Protein AF-A0A970ZE97-F1 (afdb_monomer)

Nearest PDB structures (foldseek):
  2r0q-assembly1_F  TM=8.787E-01  e=1.253E+00  Staphylococcus aureus
  2jn6-assembly1_A  TM=5.475E-01  e=5.944E-01  Corynebacterium glutamicum
  4y13-assembly1_A  TM=7.462E-01  e=2.157E+00  Escherichia coli O157:H7
  8b4h-assembly1_A  TM=3.640E-01  e=5.944E-01  Geobacillus stearothermophilus

Structure (mmCIF, N/CA/C/O backbone):
data_AF-A0A970ZE97-F1
#
_entry.id   AF-A0A970ZE97-F1
#
loop_
_atom_site.group_PDB
_atom_site.id
_atom_site.type_symbol
_atom_site.label_atom_id
_atom_site.label_alt_id
_atom_site.label_comp_id
_atom_site.label_asym_id
_atom_site.label_entity_id
_atom_site.label_seq_id
_atom_site.pdbx_PDB_ins_code
_atom_site.Cartn_x
_atom_site.Cartn_y
_atom_site.Cartn_z
_atom_site.occupancy
_atom_site.B_iso_or_equiv
_atom_site.auth_seq_id
_atom_site.auth_comp_id
_atom_site.auth_asym_id
_atom_site.auth_atom_id
_atom_site.pdbx_PDB_model_num
ATOM 1 N N . MET A 1 1 ? -11.222 -8.798 3.346 1.00 80.88 1 MET A N 1
ATOM 2 C CA . MET A 1 1 ? -10.799 -8.764 4.766 1.00 80.88 1 MET A CA 1
ATOM 3 C C . MET A 1 1 ? -10.143 -7.435 5.164 1.00 80.88 1 MET A C 1
ATOM 5 O O . MET A 1 1 ? -10.812 -6.648 5.808 1.00 80.88 1 MET A O 1
ATOM 9 N N . LYS A 1 2 ? -8.905 -7.115 4.741 1.00 89.88 2 LYS A N 1
ATOM 10 C CA . LYS A 1 2 ? -8.154 -5.921 5.217 1.00 89.88 2 LYS A CA 1
ATOM 11 C C . LYS A 1 2 ? -8.838 -4.571 4.931 1.00 89.88 2 LYS A C 1
ATOM 13 O O . LYS A 1 2 ? -9.032 -3.788 5.848 1.00 89.88 2 LYS A O 1
ATOM 18 N N . LYS A 1 3 ? -9.245 -4.322 3.677 1.00 87.31 3 LYS A N 1
ATOM 19 C CA . LYS A 1 3 ? -9.956 -3.086 3.286 1.00 87.31 3 LYS A CA 1
ATOM 20 C C . LYS A 1 3 ? -11.306 -2.935 4.008 1.00 87.31 3 LYS A C 1
ATOM 22 O O . LYS A 1 3 ? -11.616 -1.852 4.477 1.00 87.31 3 LYS A O 1
ATOM 27 N N . ALA A 1 4 ? -12.045 -4.035 4.176 1.00 90.31 4 ALA A N 1
ATOM 28 C CA . ALA A 1 4 ? -13.313 -4.046 4.910 1.00 90.31 4 ALA A CA 1
ATOM 29 C C . ALA A 1 4 ? -13.131 -3.702 6.401 1.00 90.31 4 ALA A C 1
ATOM 31 O O . ALA A 1 4 ? -13.913 -2.937 6.945 1.00 90.31 4 ALA A O 1
ATOM 32 N N . ALA A 1 5 ? -12.066 -4.193 7.046 1.00 91.81 5 ALA A N 1
ATOM 33 C CA . ALA A 1 5 ? -11.743 -3.831 8.429 1.00 91.81 5 ALA A CA 1
ATOM 34 C C . ALA A 1 5 ? -11.451 -2.327 8.587 1.00 91.81 5 ALA A C 1
ATOM 36 O O . ALA A 1 5 ? -11.883 -1.706 9.552 1.00 91.81 5 ALA A O 1
ATOM 37 N N . VAL A 1 6 ? -10.753 -1.726 7.616 1.00 91.75 6 VAL A N 1
ATOM 38 C CA . VAL A 1 6 ? -10.495 -0.276 7.610 1.00 91.75 6 VAL A CA 1
ATOM 39 C C . VAL A 1 6 ? -11.762 0.528 7.315 1.00 91.75 6 VAL A C 1
ATOM 41 O O . VAL A 1 6 ? -11.933 1.594 7.892 1.00 91.75 6 VAL A O 1
ATOM 44 N N . GLN A 1 7 ? -12.668 0.021 6.474 1.00 91.00 7 GLN A N 1
ATOM 45 C CA . GLN A 1 7 ? -13.974 0.647 6.239 1.00 91.00 7 GLN A CA 1
ATOM 46 C C . GLN A 1 7 ? -14.870 0.608 7.480 1.00 91.00 7 GLN A C 1
ATOM 48 O O . GLN A 1 7 ? -15.483 1.617 7.796 1.00 91.00 7 GLN A O 1
ATOM 53 N N . ARG A 1 8 ? -14.893 -0.515 8.211 1.00 92.88 8 ARG A N 1
ATOM 54 C CA . ARG A 1 8 ? -15.568 -0.637 9.514 1.00 92.88 8 ARG A CA 1
ATOM 55 C C . ARG A 1 8 ? -15.042 0.395 10.513 1.00 92.88 8 ARG A C 1
ATOM 57 O O . ARG A 1 8 ? -15.817 1.154 11.078 1.00 92.88 8 ARG A O 1
ATOM 64 N N . TYR A 1 9 ? -13.716 0.511 10.629 1.00 92.06 9 TYR A N 1
ATOM 65 C CA . TYR A 1 9 ? -13.085 1.556 11.441 1.00 92.06 9 TYR A CA 1
ATOM 66 C C . TYR A 1 9 ? -13.455 2.979 10.979 1.00 92.06 9 TYR A C 1
ATOM 68 O O . TYR A 1 9 ? -13.688 3.851 11.805 1.00 92.06 9 TYR A O 1
ATOM 76 N N . ALA A 1 10 ? -13.528 3.225 9.668 1.00 88.44 10 ALA A N 1
ATOM 77 C CA . ALA A 1 10 ? -13.932 4.522 9.121 1.00 88.44 10 ALA A CA 1
ATOM 78 C C . ALA A 1 10 ? -15.424 4.843 9.335 1.00 88.44 10 ALA A C 1
ATOM 80 O O . ALA A 1 10 ? -15.799 6.006 9.247 1.00 88.44 10 ALA A O 1
ATOM 81 N N . ALA A 1 11 ? -16.252 3.833 9.614 1.00 91.75 11 ALA A N 1
ATOM 82 C CA . ALA A 1 11 ? -17.656 3.969 9.996 1.00 91.75 11 ALA A CA 1
ATOM 83 C C . ALA A 1 11 ? -17.844 4.126 11.522 1.00 91.75 11 ALA A C 1
ATOM 85 O O . ALA A 1 11 ? -18.918 3.830 12.039 1.00 91.75 11 ALA A O 1
ATOM 86 N N . ASP A 1 12 ? -16.790 4.551 12.232 1.00 91.00 12 ASP A N 1
ATOM 87 C CA . ASP A 1 12 ? -16.740 4.759 13.687 1.00 91.00 12 ASP A CA 1
ATOM 88 C C . ASP A 1 12 ? -17.010 3.505 14.534 1.00 91.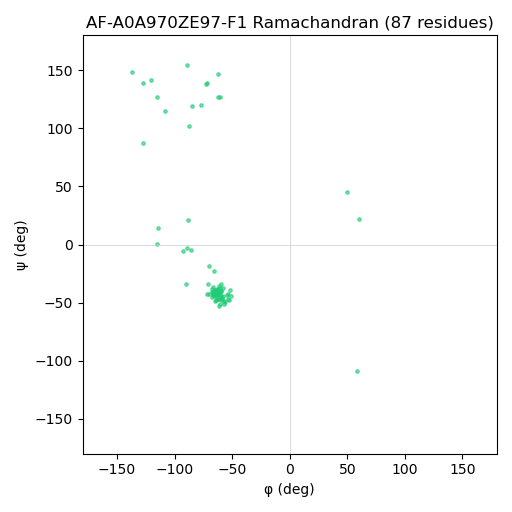00 12 ASP A C 1
ATOM 90 O O . ASP A 1 12 ? -17.352 3.580 15.717 1.00 91.00 12 ASP A O 1
ATOM 94 N N . GLU A 1 13 ? -16.809 2.320 13.958 1.00 92.50 13 GLU A N 1
ATOM 95 C CA . GLU A 1 13 ? -16.910 1.085 14.718 1.00 92.50 13 GLU A CA 1
ATOM 96 C C . GLU A 1 13 ? -15.726 0.911 15.683 1.00 92.50 13 GLU A C 1
ATOM 98 O O . GLU A 1 13 ? -14.562 1.181 15.366 1.00 92.50 13 GLU A O 1
ATOM 103 N N . SER A 1 14 ? -16.036 0.428 16.887 1.00 93.56 14 SER A N 1
ATOM 104 C CA . SER A 1 14 ? -15.071 0.253 17.970 1.00 93.56 14 SER A CA 1
ATOM 105 C C . SER A 1 14 ? -13.947 -0.713 17.582 1.00 93.56 14 SER A C 1
ATOM 107 O O . SER A 1 14 ? -14.186 -1.861 17.208 1.00 93.56 14 SER A O 1
ATOM 109 N N . ILE A 1 15 ? -12.697 -0.268 17.732 1.00 91.75 15 ILE A N 1
ATOM 110 C CA . ILE A 1 15 ? -11.500 -1.066 17.429 1.00 91.75 15 ILE A CA 1
ATOM 111 C C . ILE A 1 15 ? -11.499 -2.440 18.137 1.00 91.75 15 ILE A C 1
ATOM 113 O O . ILE A 1 15 ? -11.254 -3.436 17.453 1.00 91.75 15 ILE A O 1
ATOM 117 N N . PRO A 1 16 ? -11.785 -2.542 19.453 1.00 93.69 16 PRO A N 1
ATOM 118 C CA . PRO A 1 16 ? -11.932 -3.830 20.133 1.00 93.69 16 PRO A CA 1
ATOM 119 C C . PRO A 1 16 ? -12.939 -4.780 19.473 1.00 93.69 16 PRO A C 1
ATOM 121 O O . PRO A 1 16 ? -12.611 -5.946 19.283 1.00 93.69 16 PRO A O 1
ATOM 124 N N . ALA A 1 17 ? -14.104 -4.278 19.047 1.00 94.25 17 ALA A N 1
ATOM 125 C CA . ALA A 1 17 ? -15.135 -5.093 18.398 1.00 94.25 17 ALA A CA 1
ATOM 126 C C . ALA A 1 17 ? -14.659 -5.631 17.040 1.00 94.25 17 ALA A C 1
ATOM 128 O O . ALA A 1 17 ? -14.796 -6.814 16.744 1.00 94.25 17 ALA A O 1
ATOM 129 N N . ILE A 1 18 ? -13.995 -4.788 16.240 1.00 94.56 18 ILE A N 1
ATOM 130 C CA . ILE A 1 18 ? -13.394 -5.210 14.966 1.00 94.56 18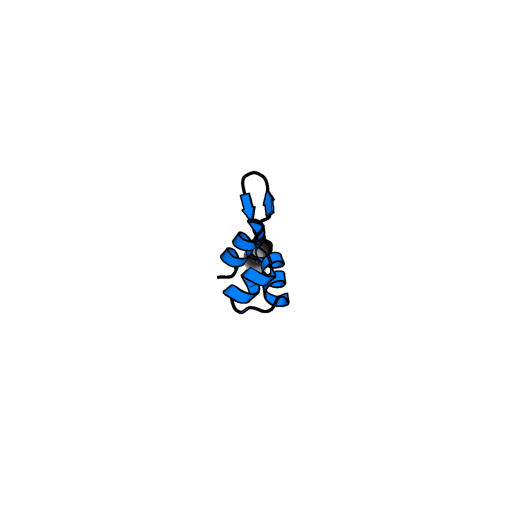 ILE A CA 1
ATOM 131 C C . ILE A 1 18 ? -12.310 -6.276 15.201 1.00 94.56 18 ILE A C 1
ATOM 133 O O . ILE A 1 18 ? -12.191 -7.224 14.422 1.00 94.56 18 ILE A O 1
ATOM 137 N N . CYS A 1 19 ? -11.497 -6.118 16.248 1.00 95.00 19 CYS A N 1
ATOM 138 C CA . CYS A 1 19 ? -10.446 -7.067 16.613 1.00 95.00 19 CYS A CA 1
ATOM 139 C C . CYS A 1 19 ? -11.003 -8.421 17.069 1.00 95.00 19 CYS A C 1
ATOM 141 O O . CYS A 1 19 ? -10.472 -9.447 16.641 1.00 95.00 19 CYS A O 1
ATOM 143 N N . GLU A 1 20 ? -12.052 -8.429 17.894 1.00 94.56 20 GLU A N 1
ATOM 144 C CA . GLU A 1 20 ? -12.735 -9.648 18.346 1.00 94.56 20 GLU A CA 1
ATOM 145 C C . GLU A 1 20 ? -13.412 -10.377 17.183 1.00 94.56 20 GLU A C 1
ATOM 147 O O . GLU A 1 20 ? -13.166 -11.566 16.982 1.00 94.56 20 GLU A O 1
ATOM 152 N N . ASP A 1 21 ? -14.174 -9.664 16.354 1.00 94.50 21 ASP A N 1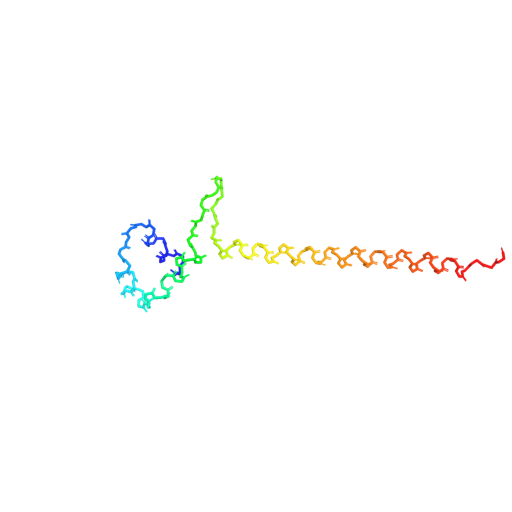
ATOM 153 C CA . ASP A 1 21 ? -14.876 -10.245 15.206 1.00 94.50 21 ASP A CA 1
ATOM 154 C C . ASP A 1 21 ? -13.924 -10.871 14.186 1.00 94.50 21 ASP A C 1
ATOM 156 O O . ASP A 1 21 ? -14.182 -11.939 13.632 1.00 94.50 21 ASP A O 1
ATOM 160 N N . LEU A 1 22 ? -12.819 -10.182 13.896 1.00 93.12 22 LEU A N 1
ATOM 161 C CA . LEU A 1 22 ? -11.847 -10.629 12.901 1.00 93.12 22 LEU A CA 1
ATOM 162 C C . LEU A 1 22 ? -10.757 -11.526 13.496 1.00 93.12 22 LEU A C 1
ATOM 164 O O . LEU A 1 22 ? -9.906 -11.992 12.738 1.00 93.12 22 LEU A O 1
ATOM 168 N N . GLN A 1 23 ? -10.767 -11.754 14.816 1.00 94.44 23 GLN A N 1
ATOM 169 C CA . GLN A 1 23 ? -9.749 -12.508 15.555 1.00 94.44 23 GLN A CA 1
ATOM 170 C C . GLN A 1 23 ? -8.323 -12.030 15.227 1.00 94.44 23 GLN A C 1
ATOM 172 O O . GLN A 1 23 ? -7.414 -12.816 14.950 1.00 94.44 23 GLN A O 1
ATOM 177 N N . VAL A 1 24 ? -8.120 -10.709 15.208 1.00 94.38 24 VAL A N 1
ATOM 178 C CA . VAL A 1 24 ? -6.836 -10.080 14.861 1.00 94.38 24 VAL A CA 1
ATOM 179 C C . VAL A 1 24 ? -6.309 -9.239 16.008 1.00 94.38 24 VAL A C 1
ATOM 181 O O . VAL A 1 24 ? -7.041 -8.504 16.666 1.00 94.38 24 VAL A O 1
ATOM 184 N N . ALA A 1 25 ? -4.992 -9.278 16.199 1.00 95.06 25 ALA A N 1
ATOM 185 C CA . ALA A 1 25 ? -4.339 -8.410 17.163 1.00 95.06 25 ALA A CA 1
ATOM 186 C C . ALA A 1 25 ? -4.526 -6.925 16.803 1.00 95.06 25 ALA A C 1
ATOM 188 O O . ALA A 1 25 ? -4.482 -6.539 15.630 1.00 95.06 25 ALA A O 1
ATOM 189 N N . LEU A 1 26 ? -4.616 -6.080 17.829 1.00 95.06 26 LEU A N 1
ATOM 190 C CA . LEU A 1 26 ? -4.734 -4.624 17.714 1.00 95.06 26 LEU A CA 1
ATOM 191 C C . LEU A 1 26 ? -3.662 -4.002 16.802 1.00 95.06 26 LEU A C 1
ATOM 193 O O . LEU A 1 26 ? -3.954 -3.185 15.929 1.00 95.06 26 LEU A O 1
ATOM 197 N N . SER A 1 27 ? -2.413 -4.445 16.954 1.00 95.62 27 SER A N 1
ATOM 198 C CA . SER A 1 27 ? -1.281 -4.006 16.127 1.00 95.62 27 SER A CA 1
ATOM 199 C C . SER A 1 27 ? -1.482 -4.308 14.639 1.00 95.62 27 SER A C 1
ATOM 201 O O . SER A 1 27 ? -1.071 -3.528 13.776 1.00 95.62 27 SER A O 1
ATOM 203 N N . THR A 1 28 ? -2.152 -5.418 14.322 1.00 95.69 28 THR A N 1
ATOM 204 C CA . THR A 1 28 ? -2.464 -5.810 12.946 1.00 95.69 28 THR A CA 1
ATOM 205 C C . THR A 1 28 ? -3.533 -4.903 12.355 1.00 95.69 28 THR A C 1
ATOM 207 O O . THR A 1 28 ? -3.366 -4.444 11.222 1.00 95.69 28 THR A O 1
ATOM 210 N N . LEU A 1 29 ? -4.577 -4.581 13.126 1.00 94.56 29 LEU A N 1
ATOM 211 C CA . LEU A 1 29 ? -5.617 -3.654 12.687 1.00 94.56 29 LEU A CA 1
ATOM 212 C C . LEU A 1 29 ? -5.043 -2.253 12.439 1.00 94.56 29 LEU A C 1
ATOM 214 O O . LEU A 1 29 ? -5.247 -1.701 11.359 1.00 94.56 29 LEU A O 1
ATOM 218 N N . TYR A 1 30 ? -4.237 -1.715 13.359 1.00 94.81 30 TYR A N 1
ATOM 219 C CA . TYR A 1 30 ? -3.565 -0.427 13.149 1.00 94.81 30 TYR A CA 1
ATOM 220 C C . TYR A 1 30 ? -2.654 -0.432 11.922 1.00 94.81 30 TYR A C 1
ATOM 222 O O . TYR A 1 30 ? -2.637 0.533 11.154 1.00 94.81 30 TYR A O 1
ATOM 230 N N . ARG A 1 31 ? -1.925 -1.531 11.684 1.00 94.88 31 ARG A N 1
ATOM 231 C CA . ARG A 1 31 ? -1.120 -1.681 10.467 1.00 94.88 31 ARG A CA 1
ATOM 232 C C . ARG A 1 31 ? -1.987 -1.618 9.213 1.00 94.88 31 ARG A C 1
ATOM 234 O O . ARG A 1 31 ? -1.578 -1.009 8.228 1.00 94.88 31 ARG A O 1
ATOM 241 N N . TRP A 1 32 ? -3.167 -2.232 9.225 1.00 95.00 32 TRP A N 1
ATOM 242 C CA . TRP A 1 32 ? -4.089 -2.150 8.096 1.00 95.00 32 TRP A CA 1
ATOM 243 C C . TRP A 1 32 ? -4.646 -0.744 7.916 1.00 95.00 32 TRP A C 1
ATOM 245 O O . TRP A 1 32 ? -4.604 -0.247 6.797 1.00 95.00 32 TRP A O 1
ATOM 255 N N . ILE A 1 33 ? -5.076 -0.077 8.987 1.00 92.75 33 ILE A N 1
ATOM 256 C CA . ILE A 1 33 ? -5.544 1.315 8.925 1.00 92.75 33 ILE A CA 1
ATOM 257 C C . ILE A 1 33 ? -4.472 2.192 8.275 1.00 92.75 33 ILE A C 1
ATOM 259 O O . ILE A 1 33 ? -4.756 2.905 7.320 1.00 92.75 33 ILE A O 1
ATOM 263 N N . LYS A 1 34 ? -3.208 2.066 8.688 1.00 92.12 34 LYS A N 1
ATOM 264 C CA . LYS A 1 34 ? -2.107 2.840 8.101 1.00 92.12 34 LYS A CA 1
ATOM 265 C C . LYS A 1 34 ? -1.893 2.580 6.601 1.00 92.12 34 LYS A C 1
ATOM 267 O O . LYS A 1 34 ? -1.520 3.498 5.883 1.00 92.12 34 LYS A O 1
ATOM 272 N N . LEU A 1 35 ? -2.094 1.350 6.128 1.00 92.12 35 LEU A N 1
ATOM 273 C CA . LEU A 1 35 ? -1.803 0.957 4.739 1.00 92.12 35 LEU A CA 1
ATOM 274 C C . LEU A 1 35 ? -2.983 1.145 3.775 1.00 92.12 35 LEU A C 1
ATOM 276 O O . LEU A 1 35 ? -2.783 1.412 2.588 1.00 92.12 35 LEU A O 1
ATOM 280 N N . TYR A 1 36 ? -4.202 0.949 4.272 1.00 91.81 36 TYR A N 1
ATOM 281 C CA . TYR A 1 36 ? -5.418 0.876 3.463 1.00 91.81 36 TYR A CA 1
ATOM 282 C C . TYR A 1 36 ? -6.397 2.020 3.742 1.00 91.81 36 TYR A C 1
ATOM 284 O O . TYR A 1 36 ? -7.458 2.036 3.127 1.00 91.81 36 TYR A O 1
ATOM 292 N N . ARG A 1 37 ? -6.083 2.963 4.644 1.00 89.19 37 ARG A N 1
ATOM 293 C CA . ARG A 1 37 ? -6.878 4.188 4.785 1.00 89.19 37 ARG A CA 1
ATOM 294 C C . ARG A 1 37 ? -6.817 4.966 3.479 1.00 89.19 37 ARG A C 1
ATOM 296 O O . ARG A 1 37 ? -5.731 5.265 2.989 1.00 89.19 37 ARG A O 1
ATOM 303 N N . ASN A 1 38 ? -7.988 5.291 2.960 1.00 85.88 38 ASN A N 1
ATOM 304 C CA . ASN A 1 38 ? -8.121 6.122 1.782 1.00 85.88 38 ASN A CA 1
ATOM 305 C C . ASN A 1 38 ? -7.781 7.579 2.107 1.00 85.88 38 ASN A C 1
ATOM 307 O O . ASN A 1 38 ? -8.159 8.103 3.158 1.00 85.88 38 ASN A O 1
ATOM 311 N N . ILE A 1 39 ? -7.058 8.211 1.191 1.00 83.88 39 ILE A N 1
ATOM 312 C CA . ILE A 1 39 ? -6.794 9.643 1.166 1.00 83.88 39 ILE A CA 1
ATOM 313 C C . ILE A 1 39 ? -7.606 10.197 -0.000 1.00 83.88 39 ILE A C 1
ATOM 315 O O . ILE A 1 39 ? -7.363 9.837 -1.152 1.00 83.88 39 ILE A O 1
ATOM 319 N N . GLU A 1 40 ? -8.585 11.040 0.314 1.00 81.69 40 GLU A N 1
ATOM 320 C CA . GLU A 1 40 ? -9.402 11.724 -0.686 1.00 81.69 40 GLU A CA 1
ATOM 321 C C . GLU A 1 40 ? -8.607 12.892 -1.277 1.00 81.69 40 GLU A C 1
ATOM 323 O O . GLU A 1 40 ? -8.203 13.811 -0.561 1.00 81.69 40 GLU A O 1
ATOM 328 N N . LEU A 1 41 ? -8.378 12.861 -2.587 1.00 78.19 41 LEU A N 1
ATOM 329 C CA . LEU A 1 41 ? -7.715 13.914 -3.342 1.00 78.19 41 LEU A CA 1
ATOM 330 C C . LEU A 1 41 ? -8.596 14.313 -4.532 1.00 78.19 41 LEU A C 1
ATOM 332 O O . LEU A 1 41 ? -8.476 13.787 -5.640 1.00 78.19 41 LEU A O 1
ATOM 336 N N . GLY A 1 42 ? -9.506 15.260 -4.293 1.00 81.94 42 GLY A N 1
ATOM 337 C CA . GLY A 1 42 ? -10.424 15.773 -5.311 1.00 81.94 42 GLY A CA 1
ATOM 338 C C . GLY A 1 42 ? -11.291 14.666 -5.917 1.00 81.94 42 GLY A C 1
ATOM 339 O O . GLY A 1 42 ? -12.178 14.144 -5.255 1.00 81.94 42 GLY A O 1
ATOM 340 N N . HIS A 1 43 ? -11.030 14.310 -7.179 1.00 81.44 43 HIS A N 1
ATOM 341 C CA . HIS A 1 43 ? -11.763 13.261 -7.903 1.00 81.44 43 HIS A CA 1
ATOM 342 C C . HIS A 1 43 ? -11.234 11.835 -7.677 1.00 81.44 43 HIS A C 1
ATOM 344 O O . HIS A 1 43 ? -11.821 10.881 -8.194 1.00 81.44 43 HIS A O 1
ATOM 350 N N . HIS A 1 44 ? -10.131 11.662 -6.946 1.00 77.06 44 HIS A N 1
ATOM 351 C CA . HIS A 1 44 ? -9.496 10.362 -6.756 1.00 77.06 44 HIS A CA 1
ATOM 352 C C . HIS A 1 44 ? -9.273 10.056 -5.281 1.00 77.06 44 HIS A C 1
ATOM 354 O O . HIS A 1 44 ? -8.825 10.901 -4.515 1.00 77.06 44 HIS A O 1
ATOM 360 N N . SER A 1 45 ? -9.529 8.807 -4.910 1.00 85.56 45 SER A N 1
ATOM 361 C CA . SER A 1 45 ? -9.240 8.267 -3.589 1.00 85.56 45 SER A CA 1
ATOM 362 C C . SER A 1 45 ? -8.193 7.175 -3.748 1.00 85.56 45 SER A C 1
ATOM 364 O O . SER A 1 45 ? -8.355 6.286 -4.588 1.00 85.56 45 SER A O 1
ATOM 366 N N . TYR A 1 46 ? -7.099 7.260 -2.997 1.00 85.56 46 TYR A N 1
ATOM 367 C CA . TYR A 1 46 ? -6.042 6.249 -3.028 1.00 85.56 46 TYR A CA 1
ATOM 368 C C . TYR A 1 46 ? -5.556 5.918 -1.623 1.00 85.56 46 TYR A C 1
ATOM 370 O O . TYR A 1 46 ? -5.532 6.769 -0.731 1.00 85.56 46 TYR A O 1
ATOM 378 N N . SER A 1 47 ? -5.135 4.672 -1.417 1.00 90.69 47 SER A N 1
ATOM 379 C CA . SER A 1 47 ? -4.470 4.259 -0.182 1.00 90.69 47 SER A CA 1
ATOM 380 C C . SER A 1 47 ? -2.946 4.451 -0.276 1.00 90.69 47 SER A C 1
ATOM 382 O O . SER A 1 47 ? -2.385 4.385 -1.373 1.00 90.69 47 SER A O 1
ATOM 384 N N . PRO A 1 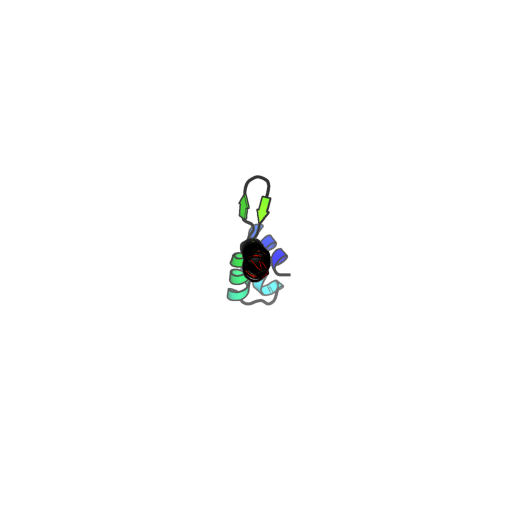48 ? -2.224 4.629 0.848 1.00 90.94 48 PRO A N 1
ATOM 385 C CA . PRO A 1 48 ? -0.759 4.677 0.847 1.00 90.94 48 PRO A CA 1
ATOM 386 C C . PRO A 1 48 ? -0.110 3.477 0.144 1.00 90.94 48 PRO A C 1
ATOM 388 O O . PRO A 1 48 ? 0.837 3.634 -0.618 1.00 90.94 48 PRO A O 1
ATOM 391 N N . LEU A 1 49 ? -0.665 2.275 0.328 1.00 91.38 49 LEU A N 1
ATOM 392 C CA . LEU A 1 49 ? -0.200 1.072 -0.366 1.00 91.38 49 LEU A CA 1
ATOM 393 C C . LEU A 1 49 ? -0.365 1.162 -1.895 1.00 91.38 49 LEU A C 1
ATOM 395 O O . LEU A 1 49 ? 0.487 0.670 -2.637 1.00 91.38 49 LEU A O 1
ATOM 399 N N . GLU A 1 50 ? -1.467 1.749 -2.365 1.00 91.69 50 GLU A N 1
ATOM 400 C CA . GLU A 1 50 ? -1.739 1.951 -3.793 1.00 91.69 50 GLU A CA 1
ATOM 401 C C . GLU A 1 50 ? -0.805 3.009 -4.381 1.00 91.69 50 GLU A C 1
ATOM 403 O O . GLU A 1 50 ? -0.223 2.781 -5.442 1.00 91.69 50 GLU A O 1
ATOM 408 N N . PHE A 1 51 ? -0.577 4.104 -3.653 1.00 91.25 51 PHE A N 1
ATOM 409 C CA . PHE A 1 51 ? 0.413 5.116 -4.011 1.00 91.25 51 PHE A CA 1
ATOM 410 C C . PHE A 1 51 ? 1.812 4.507 -4.149 1.00 91.25 51 PHE A C 1
ATOM 412 O O . PHE A 1 51 ? 2.445 4.638 -5.194 1.00 91.25 51 PHE A O 1
ATOM 419 N N . ASP A 1 52 ? 2.266 3.750 -3.148 1.00 93.38 52 ASP A N 1
ATOM 420 C CA . ASP A 1 52 ? 3.560 3.066 -3.182 1.00 93.38 52 ASP A CA 1
ATOM 421 C C . ASP A 1 52 ? 3.680 2.114 -4.382 1.00 93.38 52 ASP A C 1
ATOM 423 O O . ASP A 1 52 ? 4.748 1.972 -4.984 1.00 93.38 52 ASP A O 1
ATOM 427 N N . ALA A 1 53 ? 2.591 1.430 -4.742 1.00 94.25 53 ALA A N 1
ATOM 428 C CA . ALA A 1 53 ? 2.564 0.543 -5.898 1.00 94.25 53 ALA A CA 1
ATOM 429 C C . ALA A 1 53 ? 2.686 1.309 -7.223 1.00 94.25 53 ALA A C 1
ATOM 431 O O . ALA A 1 53 ? 3.413 0.858 -8.111 1.00 94.25 53 ALA A O 1
ATOM 432 N N . ILE A 1 54 ? 2.014 2.454 -7.353 1.00 93.69 54 ILE A N 1
ATOM 433 C CA . ILE A 1 54 ? 2.123 3.336 -8.521 1.00 93.69 54 ILE A CA 1
ATOM 434 C C . ILE A 1 54 ? 3.547 3.886 -8.626 1.00 93.69 54 ILE A C 1
ATOM 436 O O . ILE A 1 54 ? 4.166 3.746 -9.679 1.00 93.69 54 ILE A O 1
ATOM 440 N N . SER A 1 55 ? 4.107 4.395 -7.530 1.00 94.94 55 SER A N 1
ATOM 441 C CA . SER A 1 55 ? 5.472 4.932 -7.477 1.00 94.94 55 SER A CA 1
ATOM 442 C C . SER A 1 55 ? 6.519 3.895 -7.889 1.00 94.94 55 SER A C 1
ATOM 444 O O . SER A 1 55 ? 7.380 4.174 -8.718 1.00 94.94 55 SER A O 1
ATOM 446 N N . ARG A 1 56 ? 6.413 2.648 -7.407 1.00 97.06 56 ARG A N 1
ATOM 447 C CA . ARG A 1 56 ? 7.317 1.564 -7.842 1.00 97.06 56 ARG A CA 1
ATOM 448 C C . ARG A 1 56 ? 7.199 1.254 -9.333 1.00 97.06 56 ARG A C 1
ATOM 450 O O . ARG A 1 56 ? 8.201 0.957 -9.980 1.00 97.06 56 ARG A O 1
ATOM 457 N N . ARG A 1 57 ? 5.980 1.280 -9.879 1.00 97.56 57 ARG A N 1
ATOM 458 C CA . ARG A 1 57 ? 5.752 1.050 -11.314 1.00 97.56 57 ARG A CA 1
ATOM 459 C C . ARG A 1 57 ? 6.323 2.183 -12.158 1.00 97.56 57 ARG A C 1
ATOM 461 O O . ARG A 1 57 ? 6.880 1.892 -13.211 1.00 97.56 57 ARG A O 1
ATOM 468 N N . LEU A 1 58 ? 6.214 3.423 -11.685 1.00 97.69 58 LEU A N 1
ATOM 469 C CA . LEU A 1 58 ? 6.794 4.594 -12.335 1.00 97.69 58 LEU A CA 1
ATOM 470 C C . LEU A 1 58 ? 8.317 4.469 -12.423 1.00 97.69 58 LEU A C 1
ATOM 472 O O . LEU A 1 58 ? 8.843 4.468 -13.529 1.00 97.69 58 LEU A O 1
ATOM 476 N N . ILE A 1 59 ? 8.990 4.212 -11.297 1.00 97.88 59 ILE A N 1
ATOM 477 C CA . ILE A 1 59 ? 10.453 4.031 -11.253 1.00 97.88 59 ILE A CA 1
ATOM 478 C C . ILE A 1 59 ? 10.903 2.937 -12.230 1.00 97.88 59 ILE A C 1
ATOM 480 O O . ILE A 1 59 ? 11.878 3.093 -12.962 1.00 97.88 59 ILE A O 1
ATOM 484 N N . LYS A 1 60 ? 10.176 1.814 -12.281 1.00 97.81 60 LYS A N 1
ATOM 485 C CA . LYS A 1 60 ? 10.487 0.728 -13.218 1.00 97.81 60 LYS A CA 1
ATOM 486 C C . LYS A 1 60 ? 10.350 1.173 -14.677 1.00 97.81 60 LYS A C 1
ATOM 488 O O . LYS A 1 60 ? 11.197 0.815 -15.490 1.00 97.81 60 LYS A O 1
ATOM 493 N N . ALA A 1 61 ? 9.297 1.915 -15.010 1.00 97.75 61 ALA A N 1
ATOM 494 C CA . ALA A 1 61 ? 9.076 2.411 -16.364 1.00 97.75 61 ALA A CA 1
ATOM 495 C C . ALA A 1 61 ? 10.138 3.445 -16.770 1.00 97.75 61 ALA A C 1
ATOM 497 O O . ALA A 1 61 ? 10.662 3.371 -17.878 1.00 97.75 61 ALA A O 1
ATOM 498 N N . GLU A 1 62 ? 10.504 4.356 -15.867 1.00 97.94 62 GLU A N 1
ATOM 499 C CA . GLU A 1 62 ? 11.585 5.327 -16.074 1.00 97.94 62 GLU A CA 1
ATOM 500 C C . GLU A 1 62 ? 12.916 4.622 -16.349 1.00 97.94 62 GLU A C 1
ATOM 502 O O . GLU A 1 62 ? 13.581 4.929 -17.337 1.00 97.94 62 GLU A O 1
ATOM 507 N N . HIS A 1 63 ? 13.250 3.600 -15.558 1.00 97.56 63 HIS A N 1
ATOM 508 C CA . HIS A 1 63 ? 14.451 2.799 -15.778 1.00 97.56 63 HIS A CA 1
ATOM 509 C C . HIS A 1 63 ? 14.428 2.049 -17.123 1.00 97.56 63 HIS A C 1
ATOM 511 O O . HIS A 1 63 ? 15.434 1.989 -17.828 1.00 97.56 63 HIS A O 1
ATOM 517 N N . GLN A 1 64 ? 13.278 1.503 -17.531 1.00 96.88 64 GLN A N 1
ATOM 518 C CA . GLN A 1 64 ? 13.136 0.865 -18.847 1.00 96.88 64 GLN A CA 1
ATOM 519 C C . GLN A 1 64 ? 13.339 1.861 -19.997 1.00 96.88 64 GLN A C 1
ATOM 521 O O . GLN A 1 64 ? 13.993 1.528 -20.985 1.00 96.88 64 GLN A O 1
ATOM 526 N N . LEU A 1 65 ? 12.809 3.080 -19.872 1.00 96.62 65 LEU A N 1
ATOM 527 C CA . LEU A 1 65 ? 13.011 4.145 -20.856 1.00 96.62 65 LEU A CA 1
ATOM 528 C C . LEU A 1 65 ? 14.476 4.576 -20.938 1.00 96.62 65 LEU A C 1
ATOM 530 O O . LEU A 1 65 ? 14.976 4.821 -22.035 1.00 96.62 65 LEU A O 1
ATOM 534 N N . GLU A 1 66 ? 15.167 4.648 -19.803 1.00 96.12 66 GLU A N 1
ATOM 535 C CA . GLU A 1 66 ? 16.597 4.942 -19.753 1.00 96.12 66 GLU A CA 1
ATOM 536 C C . GLU A 1 66 ? 17.413 3.881 -20.500 1.00 96.12 66 GLU A C 1
ATOM 538 O O . GLU A 1 66 ? 18.218 4.235 -21.361 1.00 96.12 66 GLU A O 1
ATOM 543 N N . ILE A 1 67 ? 17.140 2.591 -20.267 1.00 95.38 67 ILE A N 1
ATOM 544 C CA . ILE A 1 67 ? 17.782 1.493 -21.006 1.00 95.38 67 ILE A CA 1
ATOM 545 C C . ILE A 1 67 ? 17.561 1.656 -22.513 1.00 95.38 67 ILE A C 1
ATOM 547 O O . ILE A 1 67 ? 18.524 1.609 -23.277 1.00 95.38 67 ILE A O 1
ATOM 551 N N . ILE A 1 68 ? 16.320 1.892 -22.951 1.00 94.44 68 ILE A N 1
ATOM 552 C CA . ILE A 1 68 ? 16.001 2.057 -24.378 1.00 94.44 68 ILE A CA 1
ATOM 553 C C . ILE A 1 68 ? 16.790 3.229 -24.978 1.00 94.44 68 ILE A C 1
ATOM 555 O O . ILE A 1 68 ? 17.450 3.066 -26.005 1.00 94.44 68 ILE A O 1
ATOM 559 N N . ARG A 1 69 ? 16.802 4.390 -24.313 1.00 93.12 69 ARG A N 1
ATOM 560 C CA . ARG A 1 69 ? 17.561 5.566 -24.772 1.00 93.12 69 ARG A CA 1
ATOM 561 C C . ARG A 1 69 ? 19.057 5.283 -24.875 1.00 93.12 69 ARG A C 1
ATOM 563 O O . ARG A 1 69 ? 19.677 5.639 -25.874 1.00 93.12 69 ARG A O 1
ATOM 570 N N . LEU A 1 70 ? 19.636 4.625 -23.873 1.00 91.56 70 LEU A N 1
ATOM 571 C CA . LEU A 1 70 ? 21.051 4.258 -23.884 1.00 91.56 70 LEU A CA 1
ATOM 572 C C . LEU A 1 70 ? 21.373 3.293 -25.027 1.00 91.56 70 LEU A C 1
ATOM 574 O O . LEU A 1 70 ? 22.370 3.488 -25.719 1.00 91.56 70 LEU A O 1
ATOM 578 N N . THR A 1 71 ? 20.516 2.300 -25.284 1.00 89.12 71 THR A N 1
ATOM 579 C CA . THR A 1 71 ? 20.713 1.378 -26.415 1.00 89.12 71 THR A CA 1
ATOM 580 C C . THR A 1 71 ? 20.654 2.090 -27.765 1.00 89.12 71 THR A C 1
ATOM 582 O O . THR A 1 71 ? 21.468 1.799 -28.639 1.00 89.12 71 THR A O 1
ATOM 585 N N . GLU A 1 72 ? 19.765 3.073 -27.929 1.00 83.00 72 GLU A N 1
ATOM 586 C CA . GLU A 1 72 ? 19.682 3.876 -29.151 1.00 83.00 72 GLU A CA 1
ATOM 587 C C . GLU A 1 72 ? 20.952 4.715 -29.365 1.00 83.00 72 GLU A C 1
ATOM 589 O O . GLU A 1 72 ? 21.491 4.755 -30.472 1.00 83.00 72 GLU A O 1
ATOM 594 N N . ILE A 1 73 ? 21.472 5.346 -28.306 1.00 80.19 73 ILE A N 1
ATOM 595 C CA . ILE A 1 73 ? 22.724 6.117 -28.355 1.00 80.19 73 ILE A CA 1
ATOM 596 C C . ILE A 1 73 ? 23.902 5.212 -28.724 1.00 80.19 73 I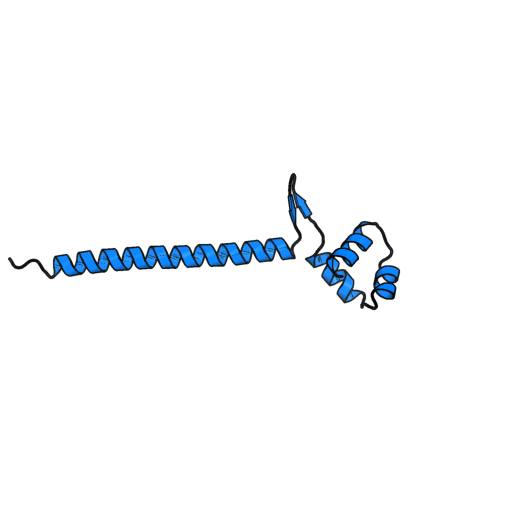LE A C 1
ATOM 598 O O . ILE A 1 73 ? 24.688 5.551 -29.608 1.00 80.19 73 ILE A O 1
ATOM 602 N N . ILE A 1 74 ? 24.016 4.048 -28.078 1.00 78.50 74 ILE A N 1
ATOM 603 C CA . ILE A 1 74 ? 25.082 3.079 -28.357 1.00 78.50 74 ILE A CA 1
ATOM 604 C C . ILE A 1 74 ? 25.002 2.605 -29.809 1.00 78.50 74 ILE A C 1
ATOM 606 O O . ILE A 1 74 ? 26.022 2.583 -30.493 1.00 78.50 74 ILE A O 1
ATOM 610 N N . SER A 1 75 ? 23.801 2.291 -30.302 1.00 77.94 75 SER A N 1
ATOM 611 C CA . SER A 1 75 ? 23.595 1.878 -31.692 1.00 77.94 75 SER A CA 1
ATOM 612 C C . SER A 1 75 ? 24.033 2.962 -32.675 1.00 77.94 75 SER A C 1
ATOM 614 O O . SER A 1 75 ? 24.757 2.655 -33.618 1.00 77.94 75 SER A O 1
ATOM 616 N N . LYS A 1 76 ? 23.638 4.223 -32.450 1.00 74.88 76 LYS A N 1
ATOM 617 C CA . LYS A 1 76 ? 24.028 5.354 -33.308 1.00 74.88 76 LYS A CA 1
ATOM 618 C C . LYS A 1 76 ? 25.541 5.554 -33.318 1.00 74.88 76 LYS A C 1
ATOM 620 O O . LYS A 1 76 ? 26.135 5.672 -34.386 1.00 74.88 76 LYS A O 1
ATOM 625 N N . ASN A 1 77 ? 26.173 5.526 -32.149 1.00 72.88 77 ASN A N 1
ATOM 626 C CA . ASN A 1 77 ? 27.620 5.700 -32.031 1.00 72.88 77 ASN A CA 1
ATOM 627 C C . ASN A 1 77 ? 28.399 4.541 -32.666 1.00 72.88 77 ASN A C 1
ATOM 629 O O . ASN A 1 77 ? 29.436 4.776 -33.280 1.00 72.88 77 ASN A O 1
ATOM 633 N N . ALA A 1 78 ? 27.903 3.304 -32.570 1.00 68.88 78 ALA A N 1
ATOM 634 C CA . ALA A 1 78 ? 28.510 2.152 -33.229 1.00 68.88 78 ALA A CA 1
ATOM 635 C C . ALA A 1 78 ? 28.472 2.286 -34.760 1.00 68.88 78 ALA A C 1
ATOM 637 O O . ALA A 1 78 ? 29.483 2.031 -35.410 1.00 68.88 78 ALA A O 1
ATOM 638 N N . THR A 1 79 ? 27.357 2.752 -35.335 1.00 63.22 7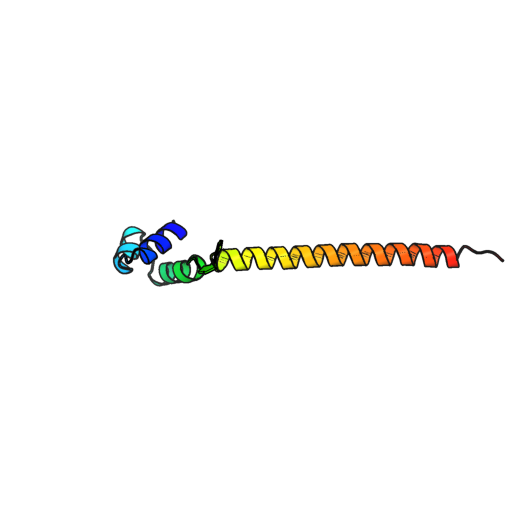9 THR A N 1
ATOM 639 C CA . THR A 1 79 ? 27.267 3.038 -36.777 1.00 63.22 79 THR A CA 1
ATOM 640 C C . THR A 1 79 ? 28.149 4.205 -37.214 1.00 63.22 79 THR A C 1
ATOM 642 O O . THR A 1 79 ? 28.802 4.100 -38.246 1.00 63.22 79 THR A O 1
ATOM 645 N N . THR A 1 80 ? 28.229 5.287 -36.432 1.00 64.50 80 THR A N 1
ATOM 646 C CA . THR A 1 80 ? 29.100 6.433 -36.748 1.00 64.50 80 THR A CA 1
ATOM 647 C C . THR A 1 80 ? 30.574 6.046 -36.689 1.00 64.50 80 THR A C 1
ATOM 649 O O . THR A 1 80 ? 31.333 6.381 -37.591 1.00 64.50 80 THR A O 1
ATOM 652 N N . ASN A 1 81 ? 30.982 5.289 -35.668 1.00 59.62 81 ASN A N 1
ATOM 653 C CA . ASN A 1 81 ? 32.350 4.790 -35.569 1.00 59.62 81 ASN A CA 1
ATOM 654 C C . ASN A 1 81 ? 32.664 3.815 -36.709 1.00 59.62 81 ASN A C 1
ATOM 656 O O . ASN A 1 81 ? 33.699 3.956 -37.343 1.00 59.62 81 ASN A O 1
ATOM 660 N N . ALA A 1 82 ? 31.769 2.875 -37.032 1.00 60.25 82 ALA A N 1
ATOM 661 C CA . ALA A 1 82 ? 31.965 1.961 -38.158 1.00 60.25 82 ALA A CA 1
ATOM 662 C C . ALA A 1 82 ? 32.081 2.693 -39.508 1.00 60.25 82 ALA A C 1
ATOM 664 O O . ALA A 1 82 ? 32.898 2.295 -40.329 1.00 60.25 82 ALA A O 1
ATOM 665 N N . ALA A 1 83 ? 31.324 3.774 -39.721 1.00 58.84 83 ALA A N 1
ATOM 666 C CA . ALA A 1 83 ? 31.450 4.619 -40.909 1.00 58.84 83 ALA A CA 1
ATOM 667 C C . ALA A 1 83 ? 32.808 5.345 -40.967 1.00 58.84 83 ALA A C 1
ATOM 669 O O . ALA A 1 83 ? 33.434 5.364 -42.017 1.00 58.84 83 ALA A O 1
ATOM 670 N N . LEU A 1 84 ? 33.317 5.842 -39.832 1.00 58.19 84 LEU A N 1
ATOM 671 C CA . LEU A 1 84 ? 34.652 6.457 -39.738 1.00 58.19 84 LEU A CA 1
ATOM 672 C C . LEU A 1 84 ? 35.808 5.464 -39.978 1.00 58.19 84 LEU A C 1
ATOM 674 O O . LEU A 1 84 ? 36.903 5.885 -40.337 1.00 58.19 84 LEU A O 1
ATOM 678 N N . PHE A 1 85 ? 35.590 4.158 -39.783 1.00 58.84 85 PHE A N 1
ATOM 679 C CA . PHE A 1 85 ? 36.580 3.107 -40.068 1.00 58.84 85 PHE A CA 1
ATOM 680 C C . PHE A 1 85 ? 36.451 2.498 -41.476 1.00 58.84 85 PHE A C 1
ATOM 682 O O . PHE A 1 85 ? 37.282 1.670 -41.851 1.00 58.84 85 PHE A O 1
ATOM 689 N N . LEU A 1 86 ? 35.426 2.876 -42.247 1.00 60.75 86 LEU A N 1
ATOM 690 C CA . LEU A 1 86 ? 35.139 2.347 -43.586 1.00 60.75 86 LEU A CA 1
ATOM 691 C C . LEU A 1 86 ? 35.286 3.388 -44.707 1.00 60.75 86 LEU A C 1
ATOM 693 O O . LEU A 1 86 ? 34.873 3.096 -45.825 1.00 60.75 86 LEU A O 1
ATOM 697 N N . ASP A 1 87 ? 35.910 4.541 -44.449 1.00 48.66 87 ASP A N 1
ATOM 698 C CA . ASP A 1 87 ? 36.412 5.428 -45.5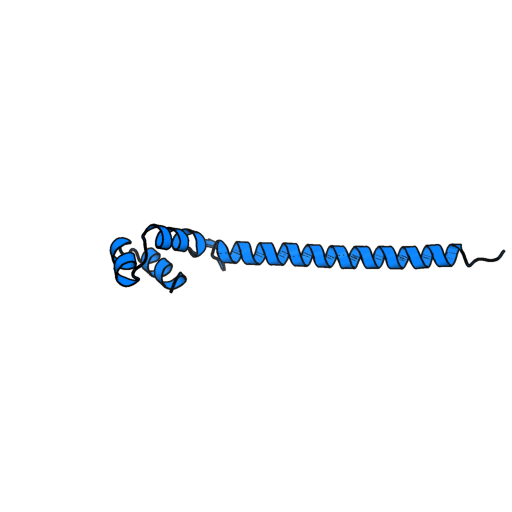06 1.00 48.66 87 ASP A CA 1
ATOM 699 C C . ASP A 1 87 ? 37.845 5.011 -45.897 1.00 48.66 87 ASP A C 1
ATOM 70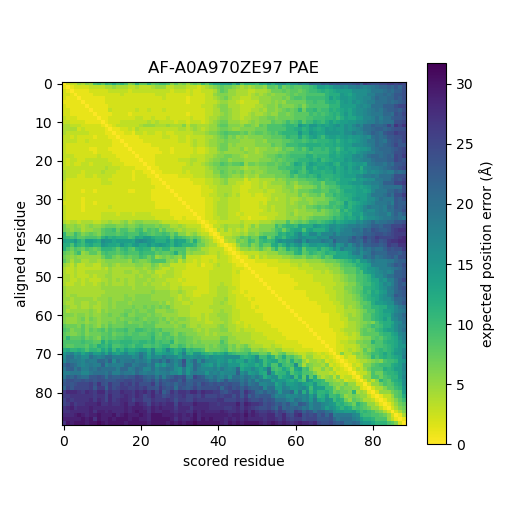1 O O . ASP A 1 87 ? 38.797 5.317 -45.170 1.00 48.66 87 ASP A O 1
ATOM 705 N N . PRO A 1 88 ? 38.060 4.308 -47.027 1.00 57.75 88 PRO A N 1
ATOM 706 C CA . PRO A 1 88 ? 39.356 4.291 -47.665 1.00 57.75 88 PRO A CA 1
ATOM 707 C C . PRO A 1 88 ? 39.468 5.520 -48.577 1.00 57.75 88 PRO A C 1
ATOM 709 O O . PRO A 1 88 ? 38.770 5.602 -49.589 1.00 57.75 88 PRO A O 1
ATOM 712 N N . ASN A 1 89 ? 40.456 6.363 -48.257 1.00 44.97 89 ASN A N 1
ATOM 713 C CA . ASN A 1 89 ? 41.063 7.411 -49.096 1.00 44.97 89 ASN A CA 1
ATOM 714 C C . ASN A 1 89 ? 40.448 8.818 -49.016 1.00 44.97 89 ASN A C 1
ATOM 716 O O . ASN A 1 89 ? 39.384 9.058 -49.625 1.00 44.97 89 ASN A O 1
#

Sequence (89 aa):
MKKAAVQRYAADESIPAICEDLQVALSTLYRWIKLYRNIELGHHSYSPLEFDAISRRLIKAEHQLEIIRLTEIISKNATTNAALFLDPN

Solvent-accessible surface area (backbone atoms only — not comparable to full-atom values): 5114 Å² total; per-residue (Å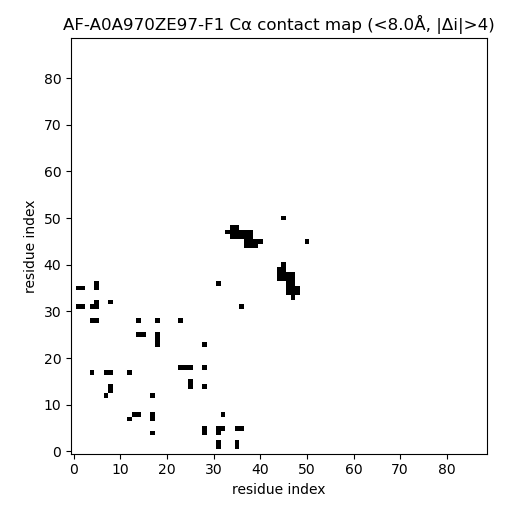²): 109,65,62,56,55,35,50,44,47,72,68,73,44,56,66,69,58,56,24,62,77,67,73,43,58,68,70,56,52,53,52,38,37,68,37,51,42,70,46,82,53,92,95,45,71,47,22,56,54,54,50,54,52,51,54,53,52,48,55,53,51,54,52,53,52,50,52,52,53,52,52,52,52,52,52,52,52,51,53,52,53,52,52,71,72,66,69,85,130

pLDDT: mean 86.56, std 12.53, range [44.97, 97.94]

Mean predicted aligned error: 9.5 Å

Secondary structure (DSSP, 8-state):
-HHHHHHHHHTT--HHHHHHHHT--HHHHHHHHHHH--EEETTEEE-HHHHHHHHHHHHHHHHHHHHHHHHHHHHHHHHHHHHHTS---

Radius of gyration: 26.06 Å; Cα contacts (8 Å, |Δi|>4): 49; chains: 1; bounding box: 59×28×69 Å

Foldseek 3Di:
DLLVLLVCVVVVHDLVVSCVVVVHDSVVNVVSNQFNPWDDDPPDTDGNVRVVVVVVVVVVVVVVVVVVVVVVVVVVVVVVVVVVVPDDD